Protein AF-K1SCS2-F1 (afdb_monomer)

pLDDT: mean 84.87, std 16.19, range [35.38, 97.06]

Structure (mmCIF, N/CA/C/O backbone):
data_AF-K1SCS2-F1
#
_entry.id   AF-K1SCS2-F1
#
loop_
_atom_site.group_PDB
_atom_site.id
_atom_site.type_symbol
_atom_site.label_atom_id
_atom_site.label_alt_id
_atom_site.label_comp_id
_atom_site.label_asym_id
_atom_site.label_entity_id
_atom_site.label_seq_id
_atom_site.pdbx_PDB_ins_code
_atom_site.Cartn_x
_atom_site.Cartn_y
_atom_site.Cartn_z
_atom_site.occupancy
_atom_site.B_iso_or_equiv
_atom_site.auth_seq_id
_atom_site.auth_comp_id
_atom_site.auth_asym_id
_atom_site.auth_atom_id
_atom_site.pdbx_PDB_model_num
ATOM 1 N N . MET A 1 1 ? -40.120 17.898 -30.813 1.00 35.38 1 MET A N 1
ATOM 2 C CA . MET A 1 1 ? -39.024 18.793 -31.227 1.00 35.38 1 MET A CA 1
ATOM 3 C C . MET A 1 1 ? -38.125 18.942 -30.017 1.00 35.38 1 MET A C 1
ATOM 5 O O . MET A 1 1 ? -38.599 19.446 -29.013 1.00 35.38 1 MET A O 1
ATOM 9 N N . VAL A 1 2 ? -36.953 18.311 -30.115 1.00 38.62 2 VAL A N 1
ATOM 10 C CA . VAL A 1 2 ? -35.783 18.266 -29.217 1.00 38.62 2 VAL A CA 1
ATOM 11 C C . VAL A 1 2 ? -36.012 18.758 -27.777 1.00 38.62 2 VAL A C 1
ATOM 13 O O . VAL A 1 2 ? -35.984 19.956 -27.514 1.00 38.62 2 VAL A O 1
ATOM 16 N N . ILE A 1 3 ? -36.206 17.822 -26.842 1.00 48.97 3 ILE A N 1
ATOM 17 C CA . ILE A 1 3 ? -35.790 18.051 -25.453 1.00 48.97 3 ILE A CA 1
ATOM 18 C C . ILE A 1 3 ? -34.303 17.714 -25.474 1.00 48.97 3 ILE A C 1
ATOM 20 O O . ILE A 1 3 ? -33.949 16.546 -25.601 1.00 48.97 3 ILE A O 1
ATOM 24 N N . SER A 1 4 ? -33.476 18.754 -25.550 1.00 48.00 4 SER A N 1
ATOM 25 C CA . SER A 1 4 ? -32.025 18.644 -25.663 1.00 48.00 4 SER A CA 1
ATOM 26 C C . SER A 1 4 ? -31.449 17.905 -24.466 1.00 48.00 4 SER A C 1
ATOM 28 O O . SER A 1 4 ? -31.936 18.048 -23.344 1.00 48.00 4 SER A O 1
ATOM 30 N N . ASP A 1 5 ? -30.450 17.092 -24.773 1.00 51.25 5 ASP A N 1
ATOM 31 C CA . ASP A 1 5 ? -29.934 16.020 -23.951 1.00 51.25 5 ASP A CA 1
ATOM 32 C C . ASP A 1 5 ? -29.566 16.421 -22.523 1.00 51.25 5 ASP A C 1
ATOM 34 O O . ASP A 1 5 ? -28.987 17.464 -22.222 1.00 51.25 5 ASP A O 1
ATOM 38 N N . ASN A 1 6 ? -29.930 15.496 -21.649 1.00 50.00 6 ASN A N 1
ATOM 39 C CA . ASN A 1 6 ? -29.545 15.372 -20.265 1.00 50.00 6 ASN A CA 1
ATOM 40 C C . ASN A 1 6 ? -28.017 15.196 -20.156 1.00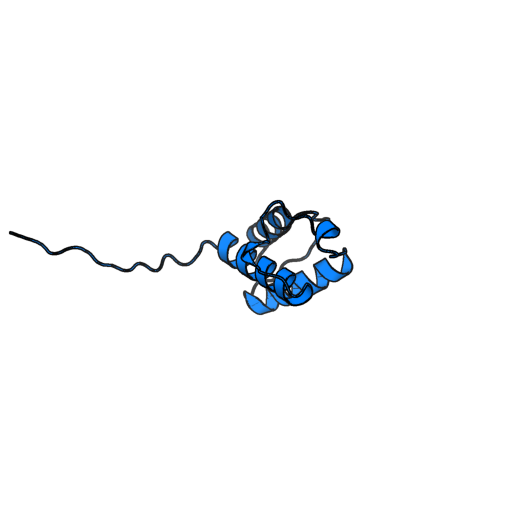 50.00 6 ASN A C 1
ATOM 42 O O . ASN A 1 6 ? -27.535 14.073 -20.038 1.00 50.00 6 ASN A O 1
ATOM 46 N N . GLU A 1 7 ? -27.254 16.287 -20.152 1.00 50.50 7 GLU A N 1
ATOM 47 C CA . GLU A 1 7 ? -25.877 16.284 -19.641 1.00 50.50 7 GLU A CA 1
ATOM 48 C C . GLU A 1 7 ? -25.893 16.583 -18.141 1.00 50.50 7 GLU A C 1
ATOM 50 O O . GLU A 1 7 ? -25.446 17.625 -17.663 1.00 50.50 7 GLU A O 1
ATOM 55 N N . ILE A 1 8 ? -26.429 15.638 -17.366 1.00 50.09 8 ILE A N 1
ATOM 56 C CA . ILE A 1 8 ? -25.988 15.513 -15.982 1.00 50.09 8 ILE A CA 1
ATOM 57 C C . ILE A 1 8 ? -24.629 14.822 -16.078 1.00 50.09 8 ILE A C 1
ATOM 59 O O . ILE A 1 8 ? -24.558 13.603 -16.222 1.00 50.09 8 ILE A O 1
ATOM 63 N N . HIS A 1 9 ? -23.546 15.598 -16.034 1.00 42.44 9 HIS A N 1
ATOM 64 C CA . HIS A 1 9 ? -22.244 15.071 -15.641 1.00 42.44 9 HIS A CA 1
ATOM 65 C C . HIS A 1 9 ? -22.359 14.624 -14.179 1.00 42.44 9 HIS A C 1
ATOM 67 O O . HIS A 1 9 ? -22.022 15.362 -13.255 1.00 42.44 9 HIS A O 1
ATOM 73 N N . ILE A 1 10 ? -22.914 13.431 -13.963 1.00 50.03 10 ILE A N 1
ATOM 74 C CA . ILE A 1 10 ? -22.776 12.721 -12.701 1.00 50.03 10 ILE A CA 1
ATOM 75 C C . ILE A 1 10 ? -21.316 12.287 -12.705 1.00 50.03 10 ILE A C 1
ATOM 77 O O . ILE A 1 10 ? -20.945 11.340 -13.392 1.00 50.03 10 ILE A O 1
ATOM 81 N N . LEU A 1 11 ? -20.462 13.047 -12.023 1.00 43.56 11 LEU A N 1
ATOM 82 C CA . LEU A 1 11 ? -19.201 12.497 -11.552 1.00 43.56 11 LEU A CA 1
ATOM 83 C C . LEU A 1 11 ? -19.619 11.397 -10.578 1.00 43.56 11 LEU A C 1
ATOM 85 O O . LEU A 1 11 ? -19.956 11.685 -9.432 1.00 43.56 11 LEU A O 1
ATOM 89 N N . GLU A 1 12 ? -19.756 10.168 -11.077 1.00 50.59 12 GLU A N 1
ATOM 90 C CA . GLU A 1 12 ? -19.919 9.007 -10.216 1.00 50.59 12 GLU A CA 1
ATOM 91 C C . GLU A 1 12 ? -18.692 9.010 -9.308 1.00 50.59 12 GLU A C 1
ATOM 93 O O . GLU A 1 12 ? -17.559 8.884 -9.775 1.00 50.59 12 GLU A O 1
ATOM 98 N N . GLU A 1 13 ? -18.916 9.292 -8.023 1.00 55.97 13 GLU A N 1
ATOM 99 C CA . GLU A 1 13 ? -17.903 9.138 -6.985 1.00 55.97 13 GLU A CA 1
ATOM 100 C C . GLU A 1 13 ? -17.228 7.782 -7.215 1.00 55.97 13 GLU A C 1
ATOM 102 O O . GLU A 1 13 ? -17.943 6.774 -7.277 1.00 55.97 13 GLU A O 1
ATOM 107 N N . PRO A 1 14 ? -15.894 7.730 -7.389 1.00 61.12 14 PRO A N 1
ATOM 108 C CA . PRO A 1 14 ? -15.243 6.465 -7.656 1.00 61.12 14 PRO A CA 1
ATOM 109 C C . PRO A 1 14 ? -15.581 5.502 -6.523 1.00 61.12 14 PRO A C 1
ATOM 111 O O . PRO A 1 14 ? -15.543 5.876 -5.343 1.00 61.12 14 PRO A O 1
ATOM 114 N N . ILE A 1 15 ? -15.958 4.280 -6.905 1.00 76.81 15 ILE A N 1
ATOM 115 C CA . ILE A 1 15 ? -16.270 3.201 -5.971 1.00 76.81 15 ILE A CA 1
ATOM 116 C C . ILE A 1 15 ? -15.087 3.103 -5.000 1.00 76.81 15 ILE A C 1
ATOM 118 O O . ILE A 1 15 ? -13.940 3.224 -5.423 1.00 76.81 15 ILE A O 1
ATOM 122 N N . MET A 1 16 ? -15.340 2.908 -3.701 1.00 81.81 16 MET A N 1
ATOM 123 C CA . MET A 1 16 ? -14.293 2.911 -2.664 1.00 81.81 16 MET A CA 1
ATOM 124 C C . MET A 1 16 ? -13.071 2.053 -3.046 1.00 81.81 16 MET A C 1
ATOM 126 O O . MET A 1 16 ? -11.937 2.484 -2.874 1.00 81.81 16 MET A O 1
ATOM 130 N N . SER A 1 17 ? -13.299 0.888 -3.664 1.00 88.12 17 SER A N 1
ATOM 131 C CA . SER A 1 17 ? -12.242 0.020 -4.206 1.00 88.12 17 SER A CA 1
ATOM 132 C C . SER A 1 17 ? -11.327 0.713 -5.220 1.00 88.12 17 SER A C 1
ATOM 134 O O . SER A 1 17 ? -10.122 0.480 -5.199 1.00 88.12 17 SER A O 1
ATOM 136 N N . ASP A 1 18 ? -11.863 1.554 -6.102 1.00 91.25 18 ASP A N 1
ATOM 137 C CA . ASP A 1 18 ? -11.071 2.269 -7.105 1.00 91.25 18 ASP A CA 1
ATOM 138 C C . ASP A 1 18 ? -10.231 3.369 -6.453 1.00 91.25 18 ASP A C 1
ATOM 140 O O . ASP A 1 18 ? -9.058 3.512 -6.792 1.00 91.25 18 ASP A O 1
ATOM 144 N N . LYS A 1 19 ? -10.791 4.091 -5.469 1.00 91.12 19 LYS A N 1
ATOM 145 C CA . LYS A 1 19 ? -10.039 5.082 -4.676 1.00 91.12 19 LYS A CA 1
ATOM 146 C C . LYS A 1 19 ? -8.879 4.423 -3.924 1.00 91.12 19 LYS A C 1
ATOM 148 O O . LYS A 1 19 ? -7.752 4.904 -3.994 1.00 91.12 19 LYS A O 1
ATOM 153 N N . VAL A 1 20 ? -9.147 3.304 -3.249 1.00 93.62 20 VAL A N 1
ATOM 154 C CA . VAL A 1 20 ? -8.140 2.529 -2.507 1.00 93.62 20 VAL A CA 1
ATOM 155 C C . VAL A 1 20 ? -7.056 2.005 -3.452 1.00 93.62 20 VAL A C 1
ATOM 157 O O . VAL A 1 20 ? -5.869 2.175 -3.184 1.00 93.62 20 VAL A O 1
ATOM 160 N N . PHE A 1 21 ? -7.446 1.419 -4.587 1.00 95.44 21 PHE A N 1
ATOM 161 C CA . PHE A 1 21 ? -6.498 0.921 -5.583 1.00 95.44 21 PHE A CA 1
ATOM 162 C C . PHE A 1 21 ? -5.608 2.033 -6.141 1.00 95.44 2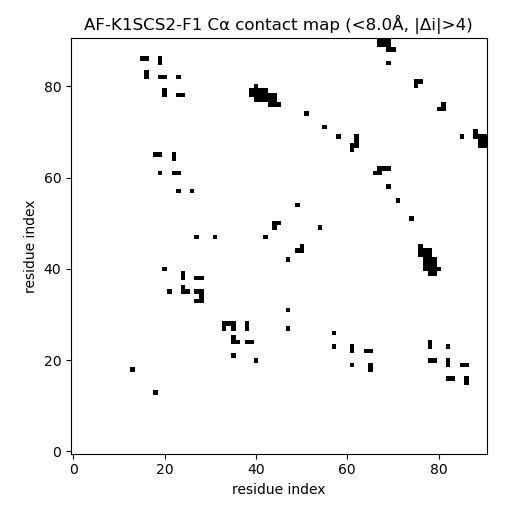1 PHE A C 1
ATOM 164 O O . PHE A 1 21 ? -4.394 1.859 -6.195 1.00 95.44 21 PHE A O 1
ATOM 171 N N . GLN A 1 22 ? -6.191 3.171 -6.526 1.00 94.75 22 GLN A N 1
ATOM 172 C CA . GLN A 1 22 ? -5.435 4.312 -7.044 1.00 94.75 22 GLN A CA 1
ATOM 173 C C . GLN A 1 22 ? -4.432 4.830 -6.012 1.00 94.75 22 GLN A C 1
ATOM 175 O O . GLN A 1 22 ? -3.263 5.005 -6.342 1.00 94.75 22 GLN A O 1
ATOM 180 N N . ALA A 1 23 ? -4.853 4.991 -4.756 1.00 94.56 23 ALA A N 1
ATOM 181 C CA . ALA A 1 23 ? -3.967 5.437 -3.689 1.00 94.56 23 ALA A CA 1
ATOM 182 C C . ALA A 1 23 ? -2.806 4.455 -3.447 1.00 94.56 23 ALA A C 1
ATOM 184 O O . ALA A 1 23 ? -1.661 4.885 -3.333 1.00 94.56 23 ALA A O 1
ATOM 185 N N . ILE A 1 24 ? -3.069 3.142 -3.429 1.00 94.75 24 ILE A N 1
ATOM 186 C CA . ILE A 1 24 ? -2.017 2.121 -3.295 1.00 94.75 24 ILE A CA 1
ATOM 187 C C . ILE A 1 24 ? -1.070 2.148 -4.502 1.00 94.75 24 ILE A C 1
ATOM 189 O O . ILE A 1 24 ? 0.147 2.129 -4.330 1.00 94.75 24 ILE A O 1
ATOM 193 N N . ALA A 1 25 ? -1.605 2.220 -5.723 1.00 95.38 25 ALA A N 1
ATOM 194 C CA . ALA A 1 25 ? -0.805 2.274 -6.943 1.00 95.38 25 ALA A CA 1
ATOM 195 C C . ALA A 1 25 ? 0.116 3.502 -6.972 1.00 95.38 25 ALA A C 1
ATOM 197 O O . ALA A 1 25 ? 1.285 3.373 -7.329 1.00 95.38 25 ALA A O 1
ATOM 198 N N . GLU A 1 26 ? -0.379 4.667 -6.549 1.00 95.00 26 GLU A N 1
ATOM 199 C CA . GLU A 1 26 ? 0.421 5.885 -6.389 1.00 95.00 26 GLU A CA 1
ATOM 200 C C . GLU A 1 26 ? 1.542 5.703 -5.361 1.00 95.00 26 GLU A C 1
ATOM 202 O O . GLU A 1 26 ? 2.689 6.013 -5.665 1.00 95.00 26 GLU A O 1
ATOM 207 N N . LEU A 1 27 ? 1.249 5.147 -4.180 1.00 94.06 27 LEU A N 1
ATOM 208 C CA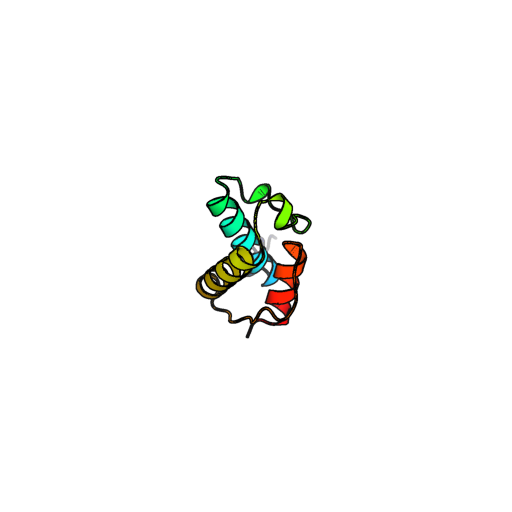 . LEU A 1 27 ? 2.254 4.927 -3.131 1.00 94.06 27 LEU A CA 1
ATOM 209 C C . LEU A 1 27 ? 3.370 3.975 -3.589 1.00 94.06 27 LEU A C 1
ATOM 211 O O . LEU A 1 27 ? 4.551 4.218 -3.334 1.00 94.06 27 LEU A O 1
ATOM 215 N N . ILE A 1 28 ? 3.013 2.901 -4.300 1.00 94.06 28 ILE A N 1
ATOM 216 C CA . ILE A 1 28 ? 3.983 1.965 -4.887 1.00 94.06 28 ILE A CA 1
ATOM 217 C C . ILE A 1 28 ? 4.825 2.670 -5.956 1.00 94.06 28 ILE A C 1
ATOM 219 O O . ILE A 1 28 ? 6.048 2.515 -5.989 1.00 94.06 28 ILE A O 1
ATOM 223 N N . ALA A 1 29 ? 4.175 3.442 -6.826 1.00 93.69 29 ALA A N 1
ATOM 224 C CA . ALA A 1 29 ? 4.825 4.147 -7.918 1.00 93.69 29 ALA A CA 1
ATOM 225 C C . ALA A 1 29 ? 5.822 5.200 -7.423 1.00 93.69 29 ALA A C 1
ATOM 227 O O . ALA A 1 29 ? 6.951 5.237 -7.911 1.00 93.69 29 ALA A O 1
ATOM 228 N N . GLU A 1 30 ? 5.433 5.989 -6.419 1.00 92.00 30 GLU A N 1
ATOM 229 C CA . GLU A 1 30 ? 6.275 6.993 -5.763 1.00 92.00 30 GLU A CA 1
ATOM 230 C C . GLU A 1 30 ? 7.513 6.361 -5.116 1.00 92.00 30 GLU A C 1
ATOM 232 O O . GLU A 1 30 ? 8.626 6.850 -5.306 1.00 92.00 30 GLU A O 1
ATOM 237 N N . ARG A 1 31 ? 7.346 5.240 -4.401 1.00 90.12 31 ARG A N 1
ATOM 238 C CA . ARG A 1 31 ? 8.461 4.517 -3.767 1.00 90.12 31 ARG A CA 1
ATOM 239 C C . ARG A 1 31 ? 9.472 3.993 -4.786 1.00 90.12 31 ARG A C 1
ATOM 241 O O . ARG A 1 31 ? 10.675 4.018 -4.530 1.00 90.12 31 ARG A O 1
ATOM 248 N N . ASN A 1 32 ? 8.979 3.502 -5.918 1.00 90.31 32 ASN A N 1
ATOM 249 C CA . ASN A 1 32 ? 9.789 2.806 -6.915 1.00 90.31 32 ASN A CA 1
ATOM 250 C C . ASN A 1 32 ? 10.234 3.691 -8.089 1.00 90.31 32 ASN A C 1
ATOM 252 O O . ASN A 1 32 ? 10.868 3.172 -9.006 1.00 90.31 32 ASN A O 1
ATOM 256 N N . ASP A 1 33 ? 9.906 4.988 -8.073 1.00 92.19 33 ASP A N 1
ATOM 257 C CA . ASP A 1 33 ? 10.133 5.925 -9.186 1.00 92.19 33 ASP A CA 1
ATOM 258 C C . ASP A 1 33 ? 9.604 5.365 -10.524 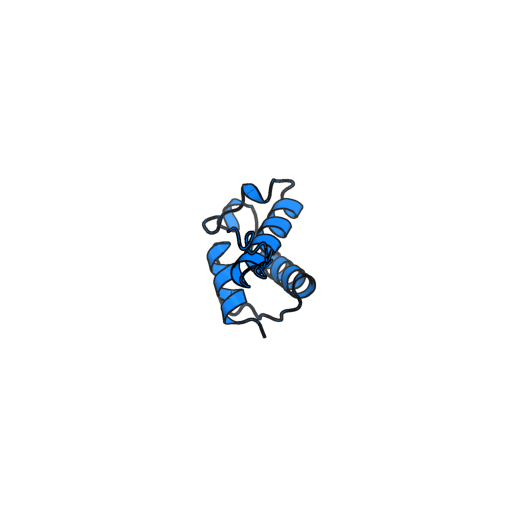1.00 92.19 33 ASP A C 1
ATOM 260 O O . ASP A 1 33 ? 10.290 5.315 -11.546 1.00 92.19 33 ASP A O 1
ATOM 264 N N . SER A 1 34 ? 8.368 4.854 -10.485 1.00 92.12 34 SER A N 1
ATOM 265 C CA . SER A 1 34 ? 7.701 4.167 -11.600 1.00 92.12 34 SER A CA 1
ATOM 266 C C . SER A 1 34 ? 6.337 4.785 -11.913 1.00 92.12 34 SER A C 1
ATOM 268 O O . SER A 1 34 ? 5.903 5.736 -11.265 1.00 92.12 34 SER A O 1
ATOM 270 N N . ASN A 1 35 ? 5.656 4.288 -12.949 1.00 93.69 35 ASN A N 1
ATOM 271 C CA . ASN A 1 35 ? 4.340 4.794 -13.331 1.00 93.69 35 ASN A CA 1
ATOM 272 C C . ASN A 1 35 ? 3.231 4.013 -12.596 1.00 93.69 35 ASN A C 1
ATOM 274 O O . ASN A 1 35 ? 3.195 2.789 -12.719 1.00 93.69 35 ASN A O 1
ATOM 278 N N . PRO A 1 36 ? 2.270 4.668 -11.912 1.00 93.31 36 PRO A N 1
ATOM 279 C CA . PRO A 1 36 ? 1.153 3.971 -11.259 1.00 93.31 36 PRO A CA 1
ATOM 280 C C . PRO A 1 36 ? 0.302 3.141 -12.229 1.00 93.31 36 PRO A C 1
ATOM 282 O O . PRO A 1 36 ? -0.312 2.163 -11.817 1.00 93.31 36 PRO A O 1
ATOM 285 N N . ALA A 1 37 ? 0.305 3.467 -13.527 1.00 93.75 37 ALA A N 1
ATOM 286 C CA . ALA A 1 37 ? -0.363 2.668 -14.555 1.00 93.75 37 ALA A CA 1
ATOM 287 C C . ALA A 1 37 ? 0.281 1.285 -14.793 1.00 93.75 37 ALA A C 1
ATOM 289 O O . ALA A 1 37 ? -0.333 0.435 -15.435 1.00 93.75 37 ALA A O 1
ATOM 290 N N . GLU A 1 38 ? 1.506 1.056 -14.312 1.00 93.12 38 GLU A N 1
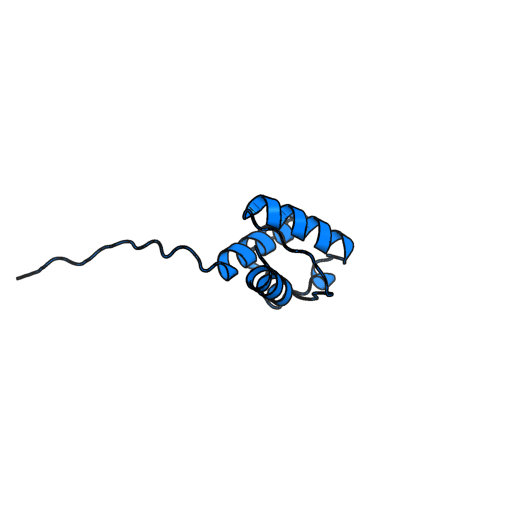ATOM 291 C CA . GLU A 1 38 ? 2.182 -0.249 -14.352 1.00 93.12 38 GLU A CA 1
ATOM 292 C C . GLU A 1 38 ? 1.778 -1.145 -13.171 1.00 93.12 38 GLU A C 1
ATOM 294 O O . GLU A 1 38 ? 2.014 -2.356 -13.199 1.00 93.12 38 GLU A O 1
ATOM 299 N N . VAL A 1 39 ? 1.136 -0.575 -12.147 1.00 95.38 39 VAL A N 1
ATOM 300 C CA . VAL A 1 39 ? 0.597 -1.325 -11.015 1.00 95.38 39 VAL A CA 1
ATOM 301 C C . VAL A 1 39 ? -0.767 -1.887 -11.394 1.00 95.38 39 VAL A C 1
ATOM 303 O O . VAL A 1 39 ? -1.656 -1.186 -11.872 1.00 95.38 39 VAL A O 1
ATOM 306 N N . THR A 1 40 ? -0.947 -3.180 -11.156 1.00 96.44 40 THR A N 1
ATOM 307 C CA . THR A 1 40 ? -2.195 -3.903 -11.408 1.00 96.44 40 THR A CA 1
ATOM 308 C C . THR A 1 40 ? -2.662 -4.577 -10.125 1.00 96.44 40 THR A C 1
ATOM 310 O O . THR A 1 40 ? -1.898 -4.714 -9.172 1.00 96.44 40 THR A O 1
ATOM 313 N N . ARG A 1 41 ? -3.909 -5.056 -10.091 1.00 95.50 41 ARG A N 1
ATOM 314 C CA . ARG A 1 41 ? -4.404 -5.838 -8.946 1.00 95.50 41 ARG A CA 1
ATOM 315 C C . ARG A 1 41 ? -3.610 -7.131 -8.723 1.00 95.50 41 ARG A C 1
ATOM 317 O O . ARG A 1 41 ? -3.487 -7.560 -7.583 1.00 95.50 41 ARG A O 1
ATOM 324 N N . ASP A 1 42 ? -3.033 -7.698 -9.780 1.00 97.06 42 ASP A N 1
ATOM 325 C CA . ASP A 1 42 ? -2.227 -8.922 -9.715 1.00 97.06 42 ASP A CA 1
ATOM 326 C C . ASP A 1 42 ? -0.762 -8.656 -9.324 1.00 97.06 42 ASP A C 1
ATOM 328 O O . ASP A 1 42 ? -0.002 -9.597 -9.088 1.00 97.06 42 ASP 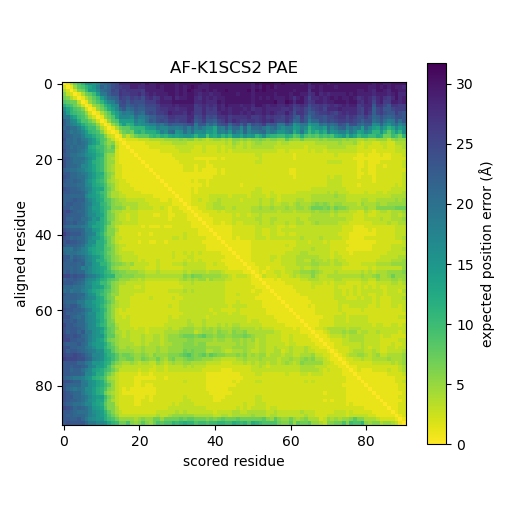A O 1
ATOM 332 N N . THR A 1 43 ? -0.342 -7.387 -9.249 1.00 96.00 43 THR A N 1
ATOM 333 C CA . THR A 1 43 ? 1.016 -7.019 -8.842 1.00 96.00 43 THR A CA 1
ATOM 334 C C . THR A 1 43 ? 1.276 -7.525 -7.427 1.00 96.00 43 THR A C 1
ATOM 336 O O . THR A 1 43 ? 0.568 -7.162 -6.483 1.00 96.00 43 THR A O 1
ATOM 339 N N . ARG A 1 44 ? 2.308 -8.361 -7.271 1.00 95.62 44 ARG A N 1
ATOM 340 C CA . ARG A 1 44 ? 2.738 -8.856 -5.962 1.00 95.62 44 ARG A CA 1
ATOM 341 C C . ARG A 1 44 ? 3.664 -7.846 -5.309 1.00 95.62 44 ARG A C 1
ATOM 343 O O . ARG A 1 44 ? 4.599 -7.371 -5.949 1.00 95.62 44 ARG A O 1
ATOM 350 N N . PHE A 1 45 ? 3.481 -7.598 -4.016 1.00 93.88 45 PHE A N 1
ATOM 351 C CA . PHE A 1 45 ? 4.334 -6.678 -3.256 1.00 93.88 45 PHE A CA 1
ATOM 352 C C . PHE A 1 45 ? 5.818 -7.068 -3.328 1.00 93.88 45 PHE A C 1
ATOM 354 O O . PHE A 1 45 ? 6.685 -6.222 -3.529 1.00 93.88 45 PHE A O 1
ATOM 361 N N . GLN A 1 46 ? 6.110 -8.368 -3.298 1.00 93.44 46 GLN A N 1
ATOM 362 C CA . GLN A 1 46 ? 7.480 -8.876 -3.399 1.00 93.44 46 GLN A CA 1
ATOM 363 C C . GLN A 1 46 ? 8.152 -8.562 -4.745 1.00 93.44 46 GLN A C 1
ATOM 365 O O . GLN A 1 46 ? 9.356 -8.311 -4.768 1.00 93.44 46 GLN A O 1
ATOM 370 N N . ASP A 1 47 ? 7.395 -8.540 -5.847 1.00 93.88 47 ASP A N 1
ATOM 371 C CA . ASP A 1 47 ? 7.937 -8.280 -7.190 1.00 93.88 47 ASP A CA 1
ATOM 372 C C . ASP A 1 47 ? 8.342 -6.808 -7.358 1.00 93.88 47 ASP A C 1
ATOM 374 O O . ASP A 1 47 ? 9.234 -6.483 -8.139 1.00 93.88 47 ASP A O 1
ATOM 378 N N . VAL A 1 48 ? 7.716 -5.926 -6.576 1.00 92.62 48 VAL A N 1
ATOM 379 C CA . VAL A 1 48 ? 7.996 -4.487 -6.523 1.00 92.62 48 VAL A CA 1
ATOM 380 C C . VAL A 1 48 ? 8.851 -4.098 -5.309 1.00 92.62 48 VAL A C 1
ATOM 382 O O . VAL A 1 48 ? 8.957 -2.919 -4.972 1.00 92.62 48 VAL A O 1
ATOM 385 N N . GLY A 1 49 ? 9.471 -5.084 -4.650 1.00 91.69 49 GLY A N 1
ATOM 386 C CA . GLY A 1 49 ? 10.409 -4.877 -3.546 1.00 91.69 49 GLY A CA 1
ATOM 387 C C . GLY A 1 49 ? 9.774 -4.354 -2.257 1.00 91.69 49 GLY A C 1
ATOM 388 O O . GLY A 1 49 ? 10.452 -3.667 -1.496 1.00 91.69 49 GLY A O 1
ATOM 389 N N . ILE A 1 50 ? 8.484 -4.611 -2.040 1.00 91.88 50 ILE A N 1
ATOM 390 C CA . ILE A 1 50 ? 7.744 -4.271 -0.820 1.00 91.88 50 ILE A CA 1
ATOM 391 C C . ILE A 1 50 ? 7.707 -5.508 0.072 1.00 91.88 50 ILE A C 1
ATOM 393 O O . ILE A 1 50 ? 7.226 -6.574 -0.330 1.00 91.88 50 ILE A O 1
ATOM 397 N N . ASP A 1 51 ? 8.235 -5.369 1.282 1.00 90.25 51 ASP A N 1
ATOM 398 C CA . ASP A 1 51 ? 8.166 -6.391 2.314 1.00 90.25 51 ASP A CA 1
ATOM 399 C C . ASP A 1 51 ? 7.000 -6.154 3.296 1.00 90.25 51 ASP A C 1
ATOM 401 O O . ASP A 1 51 ? 6.136 -5.293 3.108 1.00 90.25 51 ASP A O 1
ATOM 405 N N . SER A 1 52 ? 6.918 -6.975 4.345 1.00 86.50 52 SER A N 1
ATOM 406 C CA . SER A 1 52 ? 5.845 -6.869 5.338 1.00 86.50 52 SER A CA 1
ATOM 407 C C . SER A 1 52 ? 5.893 -5.581 6.164 1.00 86.50 52 SER A C 1
ATOM 409 O O . SER A 1 52 ? 4.845 -5.149 6.628 1.00 86.50 52 SER A O 1
ATOM 411 N N . LEU A 1 53 ? 7.076 -4.995 6.383 1.00 88.75 53 LEU A N 1
ATOM 412 C CA . LEU A 1 53 ? 7.214 -3.733 7.111 1.00 88.75 53 LEU A CA 1
ATOM 413 C C . LEU A 1 53 ? 6.795 -2.566 6.215 1.00 88.75 53 LEU A C 1
ATOM 415 O O . LEU A 1 53 ? 5.988 -1.742 6.637 1.00 88.75 53 LEU A O 1
ATOM 419 N N . ASP A 1 54 ? 7.247 -2.571 4.958 1.00 90.88 54 ASP A N 1
ATOM 420 C CA . ASP A 1 54 ? 6.821 -1.592 3.952 1.00 90.88 54 ASP A CA 1
ATOM 421 C C . ASP A 1 54 ? 5.293 -1.596 3.769 1.00 90.88 54 ASP A C 1
ATOM 423 O O . ASP A 1 54 ? 4.677 -0.550 3.578 1.00 90.88 54 ASP A O 1
ATOM 427 N N . THR A 1 55 ? 4.661 -2.774 3.846 1.00 89.12 55 THR A N 1
ATOM 428 C CA . THR A 1 55 ? 3.198 -2.909 3.738 1.00 89.12 55 THR A CA 1
ATOM 429 C C . THR A 1 55 ? 2.474 -2.192 4.885 1.00 89.12 55 THR A C 1
ATOM 431 O O . THR A 1 55 ? 1.433 -1.582 4.657 1.00 89.12 55 THR A O 1
ATOM 434 N N . VAL A 1 56 ? 3.023 -2.225 6.106 1.00 89.62 56 VAL A N 1
ATOM 435 C CA . VAL A 1 56 ? 2.454 -1.516 7.267 1.00 89.62 56 VAL A CA 1
ATOM 436 C C . VAL A 1 56 ? 2.602 -0.003 7.105 1.00 89.62 56 VAL A C 1
ATOM 438 O O . VAL A 1 56 ? 1.643 0.727 7.338 1.00 89.62 56 VAL A O 1
ATOM 441 N N . GLU A 1 57 ? 3.764 0.476 6.654 1.00 90.31 57 GLU A N 1
ATOM 442 C CA . GLU A 1 57 ? 3.970 1.906 6.377 1.00 90.31 57 GLU A CA 1
ATOM 443 C C . GLU A 1 57 ? 3.055 2.408 5.250 1.00 90.31 57 GLU A C 1
ATOM 445 O O . GLU A 1 57 ? 2.487 3.497 5.329 1.00 90.31 57 GLU A O 1
ATOM 450 N N . MET A 1 58 ? 2.873 1.601 4.203 1.00 91.69 58 MET A N 1
ATOM 451 C CA . MET A 1 58 ? 1.956 1.905 3.107 1.00 91.69 58 MET A CA 1
ATOM 452 C C . MET A 1 58 ? 0.509 1.997 3.581 1.00 91.69 58 MET A C 1
ATOM 454 O O . MET A 1 58 ? -0.210 2.888 3.134 1.00 91.69 58 MET A O 1
ATOM 458 N N . LEU A 1 59 ? 0.095 1.106 4.485 1.00 91.44 59 LEU A N 1
ATOM 459 C CA . LEU A 1 59 ? -1.241 1.124 5.065 1.00 91.44 59 LEU A CA 1
ATOM 460 C C . LEU A 1 59 ? -1.477 2.402 5.875 1.00 91.44 59 LEU A C 1
ATOM 462 O O . LEU A 1 59 ? -2.465 3.074 5.620 1.00 91.44 59 LEU A O 1
ATOM 466 N N . MET A 1 60 ? -0.534 2.807 6.729 1.00 90.81 60 MET A N 1
ATOM 467 C CA . MET A 1 60 ? -0.635 4.072 7.477 1.00 90.81 60 MET A CA 1
ATOM 468 C C . MET A 1 60 ? -0.754 5.290 6.548 1.00 90.81 60 MET A C 1
ATOM 470 O O . MET A 1 60 ? -1.609 6.151 6.739 1.00 90.81 60 MET A O 1
ATOM 474 N N . ASN A 1 61 ? 0.063 5.348 5.490 1.00 93.25 61 ASN A N 1
ATOM 475 C CA . ASN A 1 61 ? -0.034 6.427 4.504 1.00 93.25 61 ASN A CA 1
ATOM 476 C C . ASN A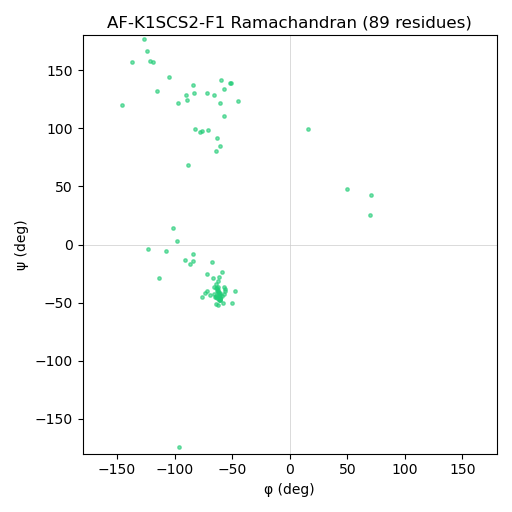 1 61 ? -1.369 6.405 3.752 1.00 93.25 61 ASN A C 1
ATOM 478 O O . ASN A 1 61 ? -1.900 7.462 3.423 1.00 93.25 61 ASN A O 1
ATOM 482 N N . LEU A 1 62 ? -1.896 5.216 3.446 1.00 92.38 62 LEU A N 1
ATOM 483 C CA . LEU A 1 62 ? -3.194 5.042 2.804 1.00 92.38 62 LEU A CA 1
ATOM 484 C C . LEU A 1 62 ? -4.316 5.550 3.713 1.00 92.38 62 LEU A C 1
ATOM 486 O O . LEU A 1 62 ? -5.110 6.367 3.253 1.00 92.38 62 LEU A O 1
ATOM 490 N N . GLU A 1 63 ? -4.346 5.112 4.973 1.00 92.38 63 GLU A N 1
ATOM 491 C CA . GLU A 1 63 ? -5.285 5.537 6.021 1.00 92.38 63 GLU A CA 1
ATOM 492 C C . GLU A 1 63 ? -5.347 7.065 6.125 1.00 92.38 63 GLU A C 1
ATOM 494 O O . GLU A 1 63 ? -6.424 7.650 5.989 1.00 92.38 63 GLU A O 1
ATOM 499 N N . ASP A 1 64 ? -4.186 7.723 6.214 1.00 91.88 64 ASP A N 1
ATOM 500 C CA . ASP A 1 64 ? -4.074 9.185 6.229 1.00 91.88 64 ASP A CA 1
ATOM 501 C C . ASP A 1 64 ? -4.597 9.839 4.932 1.00 91.88 64 ASP A C 1
ATOM 503 O O . ASP A 1 64 ? -5.196 10.919 4.969 1.00 91.88 64 ASP A O 1
ATOM 507 N N . LYS A 1 65 ? -4.382 9.206 3.766 1.00 89.06 65 LYS A N 1
ATOM 508 C CA . LYS A 1 65 ? -4.759 9.755 2.447 1.00 89.06 65 LYS A CA 1
ATOM 509 C C . LYS A 1 65 ? -6.264 9.700 2.199 1.00 89.06 65 LYS A C 1
ATOM 511 O O . LYS A 1 65 ? -6.815 10.633 1.614 1.00 89.06 65 LYS A O 1
ATOM 516 N N . ILE A 1 66 ? -6.912 8.597 2.574 1.00 87.31 66 ILE A N 1
ATOM 517 C CA . ILE A 1 66 ? -8.329 8.350 2.263 1.00 87.31 66 ILE A CA 1
ATOM 518 C C . ILE A 1 66 ? -9.250 8.482 3.480 1.00 87.31 66 ILE A C 1
ATOM 520 O O . ILE A 1 66 ? -10.468 8.459 3.310 1.00 87.31 66 ILE A O 1
ATOM 524 N N . GLY A 1 67 ? -8.686 8.685 4.673 1.00 88.94 67 GLY A N 1
ATOM 525 C CA . GLY A 1 67 ? -9.424 8.920 5.910 1.00 88.94 67 GLY A CA 1
ATOM 526 C C . GLY A 1 67 ? -10.159 7.683 6.413 1.00 88.94 67 GLY A C 1
ATOM 527 O O . GLY A 1 67 ? -11.320 7.799 6.796 1.00 88.94 67 GLY A O 1
ATOM 528 N N . VAL A 1 68 ? -9.505 6.521 6.363 1.00 87.06 68 VAL A N 1
ATOM 529 C CA . VAL A 1 68 ? -10.024 5.247 6.894 1.00 87.06 68 VAL A CA 1
ATOM 530 C C . VAL A 1 68 ? -9.069 4.701 7.946 1.00 87.06 68 VAL A C 1
ATOM 532 O O . VAL A 1 68 ? -7.887 5.023 7.902 1.00 87.06 68 VAL A O 1
ATOM 535 N N . GLU A 1 69 ? -9.556 3.841 8.836 1.00 90.25 69 GLU A N 1
ATOM 536 C CA . GLU A 1 69 ? -8.719 3.029 9.733 1.00 90.25 69 GLU A CA 1
ATOM 537 C C . GLU A 1 69 ? -8.887 1.541 9.390 1.00 90.25 69 GLU A C 1
ATOM 539 O O . GLU A 1 69 ? -10.007 1.060 9.208 1.00 90.25 69 GLU A O 1
ATOM 544 N N . VAL A 1 70 ? -7.774 0.810 9.268 1.00 90.50 70 VAL A N 1
ATOM 545 C CA . VAL A 1 70 ? -7.719 -0.618 8.930 1.00 90.50 70 VAL A CA 1
ATOM 546 C C . VAL A 1 70 ? -6.551 -1.296 9.648 1.00 90.50 70 VAL A C 1
ATOM 548 O O . VAL A 1 70 ? -5.382 -1.053 9.371 1.00 90.50 70 VAL A O 1
ATOM 551 N N . GLU A 1 71 ? -6.842 -2.290 10.486 1.00 89.94 71 GLU A N 1
ATOM 552 C CA . GLU A 1 71 ? -5.796 -3.123 11.087 1.00 89.94 71 GLU A CA 1
ATOM 553 C C . GLU A 1 71 ? -5.474 -4.336 10.200 1.00 89.94 71 GLU A C 1
ATOM 555 O O . GLU A 1 71 ? -6.353 -5.144 9.892 1.00 89.94 71 GLU A O 1
ATOM 560 N N . LEU A 1 72 ? -4.208 -4.518 9.806 1.00 88.94 72 LEU A N 1
ATOM 561 C CA . LEU A 1 72 ? -3.772 -5.671 9.009 1.00 88.94 72 LEU A CA 1
ATOM 562 C C . LEU A 1 72 ? -3.623 -6.932 9.886 1.00 88.94 72 LEU A C 1
ATOM 564 O O . LEU A 1 72 ? -2.589 -7.165 10.508 1.00 88.94 72 LEU A O 1
ATOM 568 N N . SER A 1 73 ? -4.651 -7.782 9.914 1.00 87.69 73 SER A N 1
ATOM 569 C CA . SER A 1 73 ? -4.683 -9.012 10.730 1.00 87.69 73 SER A CA 1
ATOM 570 C C . SER A 1 73 ? -4.150 -10.260 10.013 1.00 87.69 73 SER A C 1
ATOM 572 O O . SER A 1 73 ? -3.898 -11.293 10.638 1.00 87.69 73 SER A O 1
ATOM 574 N N . GLN A 1 74 ? -3.973 -10.178 8.694 1.00 87.12 74 GLN A N 1
ATOM 575 C CA . GLN A 1 74 ? -3.501 -11.271 7.851 1.00 87.12 74 GLN A CA 1
ATOM 576 C C . GLN A 1 74 ? -2.473 -10.779 6.837 1.00 87.12 74 GLN A C 1
ATOM 578 O O . GLN A 1 74 ? -2.439 -9.607 6.472 1.00 87.12 74 GLN A O 1
ATOM 583 N N . LYS A 1 75 ? -1.634 -11.696 6.353 1.00 87.94 75 LYS A N 1
ATOM 584 C CA . LYS A 1 75 ? -0.689 -11.381 5.284 1.00 87.94 75 LYS A CA 1
ATOM 585 C C . LYS A 1 75 ? -1.449 -11.202 3.968 1.00 87.94 75 LYS A C 1
ATOM 587 O O . LYS A 1 75 ? -2.196 -12.091 3.575 1.00 87.94 75 LYS A O 1
ATOM 592 N N . VAL A 1 76 ? -1.173 -10.101 3.280 1.00 92.00 76 VAL A N 1
ATOM 593 C CA . VAL A 1 76 ? -1.562 -9.862 1.885 1.00 92.00 76 VAL A CA 1
ATOM 594 C C . VAL A 1 76 ? -0.336 -10.018 0.988 1.00 92.00 76 VAL A C 1
ATOM 596 O O . VAL A 1 76 ? 0.784 -9.703 1.398 1.00 92.00 76 VAL A O 1
ATOM 599 N N . GLU A 1 77 ? -0.512 -10.550 -0.217 1.00 93.56 77 GLU A N 1
ATOM 600 C CA . GLU A 1 77 ? 0.583 -10.766 -1.167 1.00 93.56 77 GLU A CA 1
ATOM 601 C C . GLU A 1 77 ? 0.470 -9.895 -2.417 1.00 93.56 77 GLU A C 1
ATOM 603 O O . GLU A 1 77 ? 1.498 -9.554 -3.010 1.00 93.56 77 GLU A O 1
ATOM 608 N N . THR A 1 78 ? -0.751 -9.529 -2.803 1.00 96.00 78 THR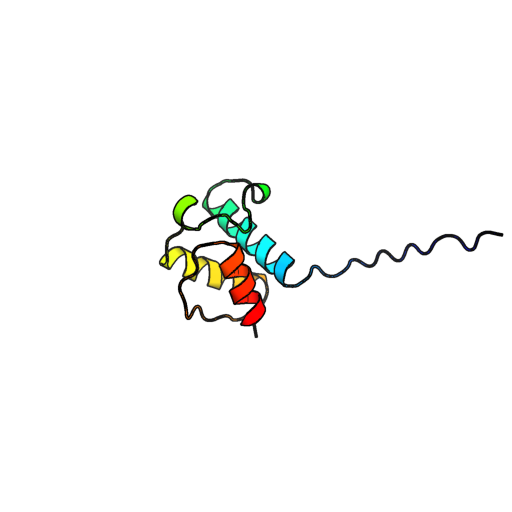 A N 1
ATOM 609 C CA . THR A 1 78 ? -1.043 -8.724 -3.995 1.00 96.00 78 THR A CA 1
ATOM 610 C C . THR A 1 78 ? -1.726 -7.405 -3.659 1.00 96.00 78 THR A C 1
ATOM 612 O O . THR A 1 78 ? -2.400 -7.265 -2.637 1.00 96.00 78 THR A O 1
ATOM 615 N N . VAL A 1 79 ? -1.603 -6.441 -4.572 1.00 95.56 79 VAL A N 1
ATOM 616 C CA . VAL A 1 79 ? -2.317 -5.161 -4.490 1.00 95.56 79 VAL A CA 1
ATOM 617 C C . VAL A 1 79 ? -3.829 -5.378 -4.417 1.00 95.56 79 VAL A C 1
ATOM 619 O O . VAL A 1 79 ? -4.497 -4.736 -3.614 1.00 95.56 79 VAL A O 1
ATOM 622 N N . GLY A 1 80 ? -4.377 -6.301 -5.211 1.00 95.31 80 GLY A N 1
ATOM 623 C CA . GLY A 1 80 ? -5.803 -6.618 -5.207 1.00 95.31 80 GLY A CA 1
ATOM 624 C C . GLY A 1 80 ? -6.296 -7.132 -3.856 1.00 95.31 80 GLY A C 1
ATOM 625 O O . GLY A 1 80 ? -7.329 -6.672 -3.380 1.00 95.31 80 GLY A O 1
ATOM 626 N N . GLU A 1 81 ? -5.536 -8.021 -3.213 1.00 95.00 81 GLU A N 1
ATOM 627 C CA . GLU A 1 81 ? -5.858 -8.518 -1.869 1.00 95.00 81 GLU A CA 1
ATOM 628 C C . GLU A 1 81 ? -5.857 -7.399 -0.828 1.00 95.00 81 GLU A C 1
ATOM 630 O O . GLU A 1 81 ? -6.757 -7.357 0.007 1.00 95.00 81 GLU A O 1
ATOM 635 N N . LEU A 1 82 ? -4.889 -6.475 -0.882 1.00 93.38 82 LEU A N 1
ATOM 636 C CA . LEU A 1 82 ? -4.868 -5.333 0.033 1.00 93.38 82 LEU A CA 1
ATOM 637 C C . LEU A 1 82 ? -6.062 -4.403 -0.205 1.00 93.38 82 LEU A C 1
ATOM 639 O O . LEU A 1 82 ? -6.695 -3.977 0.756 1.00 93.38 82 LEU A O 1
ATOM 643 N N . VAL A 1 83 ? -6.407 -4.128 -1.467 1.00 94.31 83 VAL A N 1
ATOM 644 C CA . VAL A 1 83 ? -7.591 -3.325 -1.813 1.00 94.31 83 VAL A CA 1
ATOM 645 C C . VAL A 1 83 ? -8.853 -3.957 -1.237 1.00 94.31 83 VAL A C 1
ATOM 647 O O . VAL A 1 83 ? -9.621 -3.282 -0.557 1.00 94.31 83 VAL A O 1
ATOM 650 N N . ASP A 1 84 ? -9.059 -5.252 -1.474 1.00 93.38 84 ASP A N 1
ATOM 651 C CA . ASP A 1 84 ? -10.253 -5.955 -1.000 1.00 93.38 84 ASP A CA 1
ATOM 652 C C . ASP A 1 84 ? -10.293 -6.036 0.529 1.00 93.38 84 ASP A C 1
ATOM 654 O O . ASP A 1 84 ? -11.359 -5.896 1.135 1.00 93.38 84 ASP A O 1
ATOM 658 N N . TYR A 1 85 ? -9.133 -6.212 1.164 1.00 93.12 85 TYR A N 1
ATOM 659 C CA . TYR A 1 85 ? -9.010 -6.203 2.615 1.00 93.12 85 TYR A CA 1
ATOM 660 C C . TYR A 1 85 ? -9.417 -4.848 3.198 1.00 93.12 85 TYR A C 1
ATOM 662 O O . TYR A 1 85 ? -10.301 -4.796 4.050 1.00 93.12 85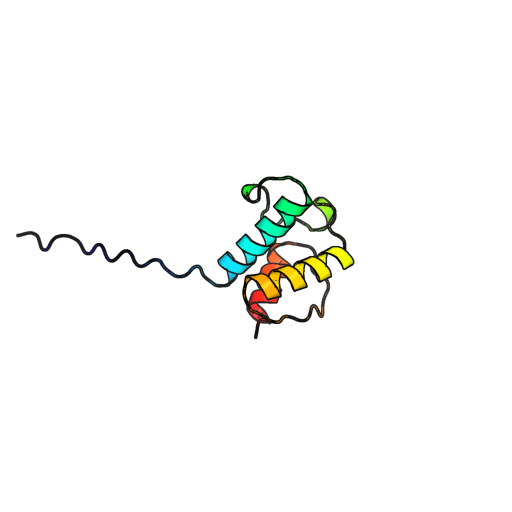 TYR A O 1
ATOM 670 N N . VAL A 1 86 ? -8.847 -3.756 2.682 1.00 91.69 86 VAL A N 1
ATOM 671 C CA . VAL A 1 86 ? -9.156 -2.392 3.129 1.00 91.69 86 VAL A CA 1
ATOM 672 C C . VAL A 1 86 ? -10.631 -2.077 2.911 1.00 91.69 86 VAL A C 1
ATOM 674 O O . VAL A 1 86 ? -11.305 -1.646 3.832 1.00 91.69 86 VAL A O 1
ATOM 677 N N . VAL A 1 87 ? -11.186 -2.363 1.733 1.00 90.62 87 VAL A N 1
ATOM 678 C CA . VAL A 1 87 ? -12.601 -2.077 1.436 1.00 90.62 87 VAL A CA 1
ATOM 679 C C . VAL A 1 87 ? -13.561 -2.848 2.348 1.00 90.62 87 VAL A C 1
ATOM 681 O O . VAL A 1 87 ? -14.651 -2.360 2.636 1.00 90.62 87 VAL A O 1
ATOM 684 N N . SER A 1 88 ? -13.185 -4.050 2.789 1.00 90.88 88 SER A N 1
ATOM 685 C CA . SER A 1 88 ? -14.029 -4.882 3.657 1.00 90.88 88 SER A CA 1
ATOM 686 C C . SER A 1 88 ? -13.876 -4.596 5.153 1.00 90.88 88 SER A C 1
ATOM 688 O O . SER A 1 88 ? -14.753 -5.004 5.913 1.00 90.88 88 SER A O 1
ATOM 690 N N . HIS A 1 89 ? -12.801 -3.918 5.567 1.00 90.00 89 HIS A N 1
ATOM 691 C CA . HIS A 1 89 ? -12.469 -3.670 6.976 1.00 90.00 89 HIS A CA 1
ATOM 692 C C . HIS A 1 89 ? -12.322 -2.183 7.332 1.00 90.00 89 HIS A C 1
ATOM 694 O O . HIS A 1 89 ? -12.101 -1.888 8.499 1.00 90.00 89 HIS A O 1
ATOM 700 N N . ALA A 1 90 ? -12.426 -1.268 6.364 1.00 85.88 90 ALA A N 1
ATOM 701 C CA . ALA A 1 90 ? -12.382 0.172 6.607 1.00 85.88 90 ALA A CA 1
ATOM 702 C C . ALA A 1 90 ? -13.598 0.631 7.422 1.00 85.88 90 ALA A C 1
ATOM 704 O O . ALA A 1 90 ? -14.741 0.347 7.043 1.00 85.88 90 ALA A O 1
ATOM 705 N N . GLU A 1 91 ? -13.328 1.360 8.505 1.00 73.75 91 GLU A N 1
ATOM 706 C CA . GLU A 1 91 ? -14.323 1.988 9.391 1.00 73.75 91 GLU A CA 1
ATOM 707 C C . GLU A 1 91 ? -14.478 3.498 9.148 1.00 73.75 91 GLU A C 1
ATOM 709 O O . GLU A 1 91 ? -13.481 4.158 8.768 1.00 73.75 91 GLU A O 1
#

Foldseek 3Di:
DDPDDDPPPPPPPPDQLVLLLQLLLVVLCVVQVHDSVVADQADFCVVSVHDPVNVVVSQVSSCVVPVWDADDPDDDGGSNSVSVRCVVGTD

InterPro domains:
  IPR003231 Acyl carrier protein [MF_01217] (19-90)
  IPR003231 Acyl carrier protein [PTHR20863] (15-90)
  IPR006162 Phosphopantetheine attachment site [PS00012] (47-62)
  IPR009081 Phosphopantetheine binding ACP domain [PF00550] (22-86)
  IPR009081 Phosphopantetheine binding ACP domain [PS50075] (14-90)
  IPR036736 ACP-like superfamily [G3DSA:1.10.1200.10] (4-91)
  IPR036736 ACP-like superfamily [SSF47336] (19-89)

Nearest PDB structures (foldseek):
  8xks-assembly1_R  TM=8.344E-01  e=1.228E-04  Chlamydomonas reinhardtii
  8xqx-assembly1_J  TM=8.133E-01  e=3.577E-04  Chlamydomonas reinhardtii
  8b6f-assembly1_AW  TM=6.501E-01  e=1.259E-03  Tetrahymena thermophila SB210
  4ca3-assembly1_A  TM=7.605E-01  e=8.851E-03  Streptomyces virginiae
  8a7z-assembly1_A  TM=6.729E-01  e=4.267E-02  Streptomyces virginiae

Radius of gyration: 16.45 Å; Cα contacts (8 Å, |Δi|>4): 83; chains: 1; bounding box: 49×30×42 Å

Secondary structure (DSSP, 8-state):
---------------HHHHHHHHHHHHHHHHHTS-GGG--TT-BGGGGT--HHHHHHHHHHHHHHHT------S---BHHHHHHHHHHH--

Mean predicted aligned error: 7.61 Å

Sequence (91 aa):
MVISDNEIHILEEPIMSDKVFQAIAELIAERNDSNPAEVTRDTRFQDVGIDSLDTVEMLMNLEDKIGVEVELSQKVETVGELVDYVVSHAE

Organism: NCBI:txid408170

Solvent-accessible surface area (backbone atoms only — not comparable to full-atom values): 5543 Å² total; per-residue (Å²): 132,82,83,76,78,87,80,74,82,71,78,70,74,69,55,67,54,55,52,47,42,51,53,51,25,44,55,54,14,66,76,67,78,52,60,38,88,76,53,48,54,80,40,37,38,66,84,74,74,38,52,77,68,54,51,52,56,50,46,55,54,45,25,72,74,75,72,38,52,70,83,84,88,66,92,68,59,29,47,38,51,46,28,54,49,42,66,74,54,52,96